Protein AF-A0A9X2JY19-F1 (afdb_monomer_lite)

pLDDT: mean 89.01, std 10.63, range [41.25, 98.06]

Foldseek 3Di:
DLVCLQLVLCVVDPPNLPSSLVSSVVVVVVVCVVPNDDQADEAEAEPLVVVQVVVCVVVVHHDDPVRSVSSVSSRVSSVVNCVVCVSHYDYHYCHPDPPVRSVVVVVVVVVVSVVPDDQDDDPPDDQQAARPVPRHRPPDDDD

Secondary structure (DSSP, 8-state):
-HHHHHHHHHHHSTT-HHHHHHHHHHHHHHHHTTSPPPS-E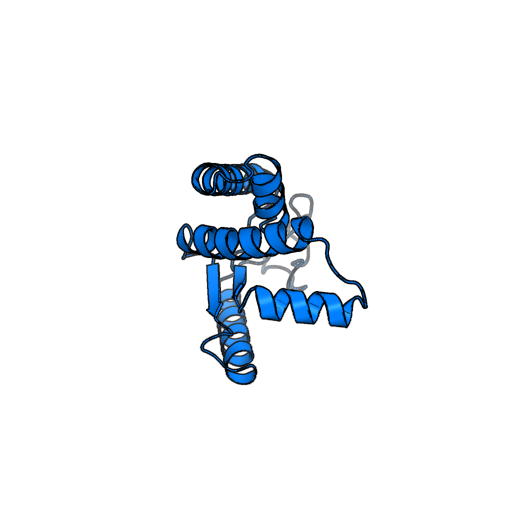EEEE--HHHHHHHHHHHHT-PPPHHHHHHHHHHHHHHHHHHHH-TTTEEEEETTTS-HHHHHHHHHHHHHHHHTTPPPP--TTS-TTPBPTTT-PBP-----

InterPro domains:
  IPR027417 P-loop containing nucleoside triphosphate hydrolase [G3DSA:3.40.50.300] (2-114)
  IPR027417 P-loop containing nucleoside triphosphate hydrolase [SSF52540] (4-99)

Radius of gyration: 18.73 Å; chains: 1; bounding box: 43×37×54 Å

Structure (mmCIF, N/CA/C/O backbone):
data_AF-A0A9X2JY19-F1
#
_entry.id   AF-A0A9X2JY19-F1
#
loop_
_atom_site.group_PDB
_atom_site.id
_atom_site.type_symbol
_atom_site.label_atom_id
_atom_site.label_alt_id
_atom_site.label_comp_id
_atom_site.label_asym_id
_atom_site.label_entity_id
_atom_site.label_seq_id
_atom_site.pdbx_PDB_ins_code
_atom_site.Cartn_x
_atom_site.Cartn_y
_atom_site.Cartn_z
_atom_site.occupancy
_atom_site.B_iso_or_equiv
_atom_site.auth_seq_id
_atom_site.auth_comp_id
_atom_site.auth_asym_id
_atom_site.auth_atom_id
_atom_site.pdbx_PDB_model_num
ATOM 1 N N . MET A 1 1 ? 9.743 2.151 0.040 1.00 86.38 1 MET A N 1
ATOM 2 C CA . MET A 1 1 ? 9.226 3.390 -0.577 1.00 86.38 1 MET A CA 1
ATOM 3 C C . MET A 1 1 ? 7.728 3.515 -0.377 1.00 86.38 1 MET A C 1
ATOM 5 O O . MET A 1 1 ? 7.333 4.517 0.194 1.00 86.38 1 MET A O 1
ATOM 9 N N . ASP A 1 2 ? 6.925 2.499 -0.724 1.00 91.81 2 ASP A N 1
ATOM 10 C CA . ASP A 1 2 ? 5.457 2.531 -0.557 1.00 91.81 2 ASP A CA 1
ATOM 11 C C . ASP A 1 2 ? 5.005 2.944 0.854 1.00 91.81 2 ASP A C 1
ATOM 13 O O . ASP A 1 2 ? 4.216 3.871 0.997 1.00 91.81 2 ASP A O 1
ATOM 17 N N . THR A 1 3 ? 5.573 2.340 1.906 1.00 92.75 3 THR A N 1
ATOM 18 C CA . THR A 1 3 ? 5.227 2.707 3.289 1.00 92.75 3 THR A CA 1
ATOM 19 C C . THR A 1 3 ? 5.552 4.146 3.639 1.00 92.75 3 THR A C 1
ATOM 21 O O . THR A 1 3 ? 4.737 4.833 4.244 1.00 92.75 3 THR A O 1
ATOM 24 N N . THR A 1 4 ? 6.725 4.625 3.230 1.00 93.50 4 THR A N 1
ATOM 25 C CA . THR A 1 4 ? 7.107 6.020 3.440 1.00 93.50 4 THR A CA 1
ATOM 26 C C . THR A 1 4 ? 6.153 6.952 2.703 1.00 93.50 4 THR A C 1
ATOM 28 O O . THR A 1 4 ? 5.674 7.898 3.309 1.00 93.50 4 THR A O 1
ATOM 31 N N . ALA A 1 5 ? 5.834 6.670 1.438 1.00 95.44 5 ALA A N 1
ATOM 32 C CA . ALA A 1 5 ? 4.930 7.497 0.648 1.00 95.44 5 ALA A CA 1
ATOM 33 C C . ALA A 1 5 ? 3.531 7.587 1.278 1.00 95.44 5 ALA A C 1
ATOM 35 O O . ALA A 1 5 ? 3.014 8.685 1.456 1.00 95.44 5 ALA A O 1
ATOM 36 N N . VAL A 1 6 ? 2.956 6.452 1.688 1.00 96.38 6 VAL A N 1
ATOM 37 C CA . VAL A 1 6 ? 1.630 6.392 2.325 1.00 96.38 6 VAL A CA 1
ATOM 38 C C . VAL A 1 6 ? 1.618 7.102 3.676 1.00 96.38 6 VAL A C 1
ATOM 40 O O . VAL A 1 6 ? 0.791 7.986 3.890 1.00 96.38 6 VAL A O 1
ATOM 43 N N . CYS A 1 7 ? 2.549 6.775 4.578 1.00 95.00 7 CYS A N 1
ATOM 44 C CA . CYS A 1 7 ? 2.596 7.402 5.899 1.00 95.00 7 CYS A CA 1
ATOM 45 C C . CYS A 1 7 ? 2.844 8.914 5.811 1.00 95.00 7 CYS A C 1
ATOM 47 O O . CYS A 1 7 ? 2.171 9.677 6.495 1.00 95.00 7 CYS A O 1
ATOM 49 N N . GLN A 1 8 ? 3.779 9.361 4.966 1.00 96.19 8 GLN A N 1
ATOM 50 C CA . GLN A 1 8 ? 4.063 10.791 4.809 1.00 96.19 8 GLN A CA 1
ATOM 51 C C . GLN A 1 8 ? 2.875 11.536 4.199 1.00 96.19 8 GLN A C 1
ATOM 53 O O . GLN A 1 8 ? 2.538 12.621 4.663 1.00 96.19 8 GLN A O 1
ATOM 58 N N . ALA A 1 9 ? 2.196 10.954 3.210 1.00 97.44 9 ALA A N 1
ATOM 59 C CA . ALA A 1 9 ? 1.035 11.594 2.611 1.00 97.44 9 ALA A CA 1
ATOM 60 C C . ALA A 1 9 ? -0.129 11.762 3.599 1.00 97.44 9 ALA A C 1
ATOM 62 O O . ALA A 1 9 ? -0.779 12.805 3.582 1.00 97.44 9 ALA A O 1
ATOM 63 N N . LEU A 1 10 ? -0.357 10.789 4.488 1.00 96.62 10 LEU A N 1
ATOM 64 C CA . LEU A 1 10 ? -1.365 10.902 5.551 1.00 96.62 10 LEU A CA 1
ATOM 65 C C . LEU A 1 10 ? -1.004 11.964 6.588 1.00 96.62 10 LEU A C 1
ATOM 67 O O . LEU A 1 10 ? -1.868 12.726 7.006 1.00 96.62 10 LEU A O 1
ATOM 71 N N . LEU A 1 11 ? 0.273 12.056 6.967 1.00 94.62 11 LEU A N 1
ATOM 72 C CA . LEU A 1 11 ? 0.736 13.095 7.889 1.00 94.62 11 LEU A CA 1
ATOM 73 C C . LEU A 1 11 ? 0.595 14.506 7.296 1.00 94.62 11 LEU A C 1
ATOM 75 O O . LEU A 1 11 ? 0.312 15.450 8.027 1.00 94.62 11 LEU A O 1
ATOM 79 N N . LEU A 1 12 ? 0.793 14.657 5.982 1.00 96.19 12 LEU A N 1
ATOM 80 C CA . LEU A 1 12 ? 0.681 15.942 5.283 1.00 96.19 12 LEU A CA 1
ATOM 81 C C . LEU A 1 12 ? -0.766 16.329 4.946 1.00 96.19 12 LEU A C 1
ATOM 83 O O . LEU A 1 12 ? -1.080 17.516 4.867 1.00 96.19 12 LEU A O 1
ATOM 87 N N . HIS A 1 13 ? -1.638 15.344 4.734 1.00 94.75 13 HIS A N 1
ATOM 88 C CA . HIS A 1 13 ? -3.033 15.539 4.339 1.00 94.75 13 HIS A CA 1
ATOM 89 C C . HIS A 1 13 ? -3.985 14.754 5.250 1.00 94.75 13 HIS A C 1
ATOM 91 O O . HIS A 1 13 ? -4.691 13.857 4.769 1.00 94.75 13 HIS A O 1
ATOM 97 N N . PRO A 1 14 ? -4.029 15.084 6.557 1.00 89.44 14 PRO A N 1
ATOM 98 C CA . PRO A 1 14 ? -4.986 14.467 7.461 1.00 89.44 14 PRO A CA 1
ATOM 99 C C . PRO A 1 14 ? -6.408 14.744 6.965 1.00 89.44 14 PRO A C 1
ATOM 101 O O . PRO A 1 14 ? -6.697 15.810 6.411 1.00 89.44 14 PRO A O 1
ATOM 104 N N . ASP A 1 15 ? -7.286 13.753 7.109 1.00 87.50 15 ASP A N 1
ATOM 105 C CA . ASP A 1 15 ? -8.714 13.843 6.781 1.00 87.50 15 ASP A CA 1
ATOM 106 C C . ASP A 1 15 ? -9.033 14.219 5.309 1.00 87.50 15 ASP A C 1
ATOM 108 O O . ASP A 1 15 ? -10.185 14.479 4.958 1.00 87.50 15 ASP A O 1
ATOM 112 N N . THR A 1 16 ? -8.041 14.209 4.405 1.00 93.44 16 THR A N 1
ATOM 113 C CA . THR A 1 16 ? -8.207 14.512 2.970 1.00 93.44 16 THR A CA 1
ATOM 114 C C . THR A 1 16 ? -7.687 13.367 2.091 1.00 93.44 16 THR A C 1
ATOM 116 O O . THR A 1 16 ? -6.642 13.481 1.442 1.00 93.44 16 THR A O 1
ATOM 119 N N . PRO A 1 17 ? -8.438 12.248 1.988 1.00 90.31 17 PRO A N 1
ATOM 120 C CA . PRO A 1 17 ? -7.952 11.031 1.337 1.00 90.31 17 PRO A CA 1
ATOM 121 C C . PRO A 1 17 ? -7.579 11.222 -0.139 1.00 90.31 17 PRO A C 1
ATOM 123 O O . PRO A 1 17 ? -6.695 10.533 -0.648 1.00 90.31 17 PRO A O 1
ATOM 126 N N . GLY A 1 18 ? -8.262 12.117 -0.861 1.00 93.25 18 GLY A N 1
ATOM 127 C CA . GLY A 1 18 ? -7.937 12.452 -2.252 1.00 93.25 18 GLY A CA 1
ATOM 128 C C . GLY A 1 18 ? -6.524 13.018 -2.383 1.00 93.25 18 GLY A C 1
ATOM 129 O O . GLY A 1 18 ? -5.696 12.441 -3.082 1.00 93.25 18 GLY A O 1
ATOM 130 N N . SER A 1 19 ? -6.236 14.082 -1.633 1.00 96.50 19 SER A N 1
ATOM 131 C CA . SER A 1 19 ? -4.920 14.725 -1.594 1.00 96.50 19 SER A CA 1
ATOM 132 C C . SER A 1 19 ? -3.832 13.779 -1.091 1.00 96.50 19 SER A C 1
ATOM 134 O O . SER A 1 19 ? -2.746 13.748 -1.657 1.00 96.50 19 SER A O 1
ATOM 136 N N . ALA A 1 20 ? -4.129 12.947 -0.087 1.00 97.31 20 ALA A N 1
ATOM 137 C CA . ALA A 1 20 ? -3.184 11.945 0.400 1.00 97.31 20 ALA A CA 1
ATOM 138 C C . ALA A 1 20 ? -2.799 10.921 -0.689 1.00 97.31 20 ALA A C 1
ATOM 140 O O . ALA A 1 20 ? -1.636 10.543 -0.799 1.00 97.31 20 ALA A O 1
ATOM 141 N N . LEU A 1 21 ? -3.740 10.494 -1.540 1.00 97.62 21 LEU A N 1
ATOM 142 C CA . LEU A 1 21 ? -3.427 9.588 -2.652 1.00 97.62 21 LEU A CA 1
ATOM 143 C C . LEU A 1 21 ? -2.532 10.252 -3.698 1.00 97.62 21 LEU A C 1
ATOM 145 O O . LEU A 1 21 ? -1.531 9.660 -4.099 1.00 97.62 21 LEU A O 1
ATOM 149 N N . GLU A 1 22 ? -2.856 11.477 -4.106 1.00 97.81 22 GLU A N 1
ATOM 150 C CA . GLU A 1 22 ? -2.046 12.202 -5.089 1.00 97.81 22 GLU A CA 1
ATOM 151 C C . GLU A 1 22 ? -0.638 12.490 -4.557 1.00 97.81 22 GLU A C 1
ATOM 153 O O . GLU A 1 22 ? 0.345 12.267 -5.262 1.00 97.81 22 GLU A O 1
ATOM 158 N N . THR A 1 23 ? -0.514 12.876 -3.286 1.00 98.06 23 THR A N 1
ATOM 159 C CA . THR A 1 23 ? 0.789 13.085 -2.645 1.00 98.06 23 THR A CA 1
ATOM 160 C C . THR A 1 23 ? 1.579 11.783 -2.525 1.00 98.06 23 THR A C 1
ATOM 162 O O . THR A 1 23 ? 2.773 11.775 -2.817 1.00 98.06 23 THR A O 1
ATOM 165 N N . ALA A 1 24 ? 0.949 10.657 -2.168 1.00 97.50 24 ALA A N 1
ATOM 166 C CA . ALA A 1 24 ? 1.635 9.364 -2.127 1.00 97.50 24 ALA A CA 1
ATOM 167 C C . ALA A 1 24 ? 2.176 8.959 -3.510 1.00 97.50 24 ALA A C 1
ATOM 169 O O . ALA A 1 24 ? 3.312 8.494 -3.615 1.00 97.50 24 ALA A O 1
ATOM 170 N N . ARG A 1 25 ? 1.397 9.183 -4.576 1.00 97.00 25 ARG A N 1
ATOM 171 C CA . ARG A 1 25 ? 1.827 8.941 -5.963 1.00 97.00 25 ARG A CA 1
ATOM 172 C C . ARG A 1 25 ? 2.992 9.848 -6.351 1.00 97.00 25 ARG A C 1
ATOM 174 O O . ARG A 1 25 ? 4.020 9.346 -6.789 1.00 97.00 25 ARG A O 1
ATOM 181 N N . ALA A 1 26 ? 2.889 11.148 -6.078 1.00 96.69 26 ALA A N 1
ATOM 182 C CA . ALA A 1 26 ? 3.959 12.105 -6.354 1.00 96.69 26 ALA A CA 1
ATOM 183 C C . ALA A 1 26 ? 5.267 11.754 -5.620 1.00 96.69 26 ALA A C 1
ATOM 185 O O . ALA A 1 26 ? 6.352 11.866 -6.190 1.00 96.69 26 ALA A O 1
ATOM 186 N N . LEU A 1 27 ? 5.179 11.282 -4.371 1.00 96.06 27 LEU A N 1
ATOM 187 C CA . LEU A 1 27 ? 6.340 10.823 -3.603 1.00 96.06 27 LEU A CA 1
ATOM 188 C C . LEU A 1 27 ? 6.984 9.571 -4.213 1.00 96.06 27 LEU A C 1
ATOM 190 O O . LEU A 1 27 ? 8.212 9.462 -4.210 1.00 96.06 27 LEU A O 1
ATOM 194 N N . LEU A 1 28 ? 6.188 8.630 -4.727 1.00 95.19 28 LEU A N 1
ATOM 195 C CA . LEU A 1 28 ? 6.704 7.442 -5.411 1.00 95.19 28 LEU A CA 1
ATOM 196 C C . LEU A 1 28 ? 7.342 7.783 -6.758 1.00 95.19 28 LEU A C 1
ATOM 198 O O . LEU A 1 28 ? 8.438 7.296 -7.036 1.00 95.19 28 LEU A O 1
ATOM 202 N N . ASP A 1 29 ? 6.710 8.650 -7.543 1.00 94.31 29 ASP A N 1
ATOM 203 C CA . ASP A 1 29 ? 7.243 9.114 -8.824 1.00 94.31 29 ASP A CA 1
ATOM 204 C C . ASP A 1 29 ? 8.578 9.836 -8.616 1.00 94.31 29 ASP A C 1
ATOM 206 O O . ASP A 1 29 ? 9.574 9.508 -9.262 1.00 94.31 29 ASP A O 1
ATOM 210 N N . PHE A 1 30 ? 8.645 10.739 -7.634 1.00 94.12 30 PHE A N 1
ATOM 211 C CA . PHE A 1 30 ? 9.888 11.405 -7.249 1.00 94.12 30 PHE A CA 1
ATOM 212 C C . PHE A 1 30 ? 10.967 10.405 -6.808 1.00 94.12 30 PHE A C 1
ATOM 214 O O . PHE A 1 30 ? 12.108 10.472 -7.263 1.00 94.12 30 PHE A O 1
ATOM 221 N N . ALA A 1 31 ? 10.613 9.446 -5.949 1.00 90.31 31 ALA A N 1
ATOM 222 C CA . ALA A 1 31 ? 11.533 8.417 -5.479 1.00 90.31 31 ALA A CA 1
ATOM 223 C C . ALA A 1 31 ? 12.090 7.541 -6.608 1.00 90.31 31 ALA A C 1
ATOM 225 O O . ALA A 1 31 ? 13.256 7.138 -6.548 1.00 90.31 31 ALA A O 1
ATOM 226 N N . SER A 1 32 ? 11.274 7.264 -7.629 1.00 89.56 32 SER A N 1
ATOM 227 C CA . SER A 1 32 ? 11.647 6.401 -8.751 1.00 89.56 32 SER A CA 1
ATOM 228 C C . SER A 1 32 ? 12.851 6.926 -9.542 1.00 89.56 32 SER A C 1
ATOM 230 O O . SER A 1 32 ? 13.630 6.136 -10.074 1.00 89.56 32 SER A O 1
ATOM 232 N N . ALA A 1 33 ? 13.063 8.248 -9.539 1.00 88.94 33 ALA A N 1
ATOM 233 C CA . ALA A 1 33 ? 14.199 8.893 -10.193 1.00 88.94 33 ALA A CA 1
ATOM 234 C C . ALA A 1 33 ? 15.550 8.564 -9.532 1.00 88.94 33 ALA A C 1
ATOM 236 O O . ALA A 1 33 ? 16.591 8.639 -10.182 1.00 88.94 33 ALA A O 1
ATOM 237 N N . TYR A 1 34 ? 15.545 8.198 -8.248 1.00 85.12 34 TYR A N 1
ATOM 238 C CA . TYR A 1 34 ? 16.756 7.892 -7.478 1.00 85.12 34 TYR A CA 1
ATOM 239 C C . TYR A 1 34 ? 16.949 6.394 -7.254 1.00 85.12 34 TYR A C 1
ATOM 241 O O . TYR A 1 34 ? 18.071 5.937 -7.038 1.00 85.12 34 TYR A O 1
ATOM 249 N N . ARG A 1 35 ? 15.860 5.620 -7.279 1.00 83.12 35 ARG A N 1
ATOM 250 C CA . ARG A 1 35 ? 15.890 4.167 -7.134 1.00 83.12 35 ARG A CA 1
ATOM 251 C C . ARG A 1 35 ? 14.702 3.550 -7.868 1.00 83.12 35 ARG A C 1
ATOM 253 O O . ARG A 1 35 ? 13.579 3.972 -7.600 1.00 83.12 35 ARG A O 1
ATOM 260 N N . PRO A 1 36 ? 14.908 2.498 -8.681 1.00 83.56 36 PRO A N 1
ATOM 261 C CA . PRO A 1 36 ? 13.806 1.772 -9.296 1.00 83.56 36 PRO A CA 1
ATOM 262 C C . PRO A 1 36 ? 12.757 1.341 -8.265 1.00 83.56 36 PRO A C 1
ATOM 264 O O . PRO A 1 36 ? 13.087 0.899 -7.153 1.00 83.56 36 PRO A O 1
ATOM 267 N N . LEU A 1 37 ? 11.485 1.479 -8.640 1.00 87.62 37 LEU A N 1
ATOM 268 C CA . LEU A 1 37 ? 10.387 0.900 -7.875 1.00 87.62 37 LEU A CA 1
ATOM 269 C C . LEU A 1 37 ? 10.467 -0.635 -7.938 1.00 87.62 37 LEU A C 1
ATOM 271 O O . LEU A 1 37 ? 11.088 -1.177 -8.850 1.00 87.62 37 LEU A O 1
ATOM 275 N N . PRO A 1 38 ? 9.870 -1.355 -6.972 1.00 88.25 38 PRO A N 1
ATOM 276 C CA . PRO A 1 38 ? 9.791 -2.809 -7.051 1.00 88.25 38 PRO A CA 1
ATOM 277 C C . PRO A 1 38 ? 9.058 -3.255 -8.321 1.00 88.25 38 PRO A C 1
ATOM 279 O O . PRO A 1 38 ? 8.007 -2.701 -8.633 1.00 88.25 38 PRO A O 1
ATOM 282 N N . ASP A 1 39 ? 9.547 -4.298 -8.992 1.00 87.62 39 ASP A N 1
ATOM 283 C CA . ASP A 1 39 ? 8.862 -4.892 -10.154 1.00 87.62 39 ASP A CA 1
ATOM 284 C C . ASP A 1 39 ? 7.533 -5.564 -9.769 1.00 87.62 39 ASP A C 1
ATOM 286 O O . ASP A 1 39 ? 6.620 -5.711 -10.578 1.00 87.62 39 ASP A O 1
ATOM 290 N N . LEU A 1 40 ? 7.431 -5.981 -8.505 1.00 92.44 40 LEU A N 1
ATOM 291 C CA . LEU A 1 40 ? 6.238 -6.543 -7.892 1.00 92.44 40 LEU A CA 1
ATOM 292 C C . LEU A 1 40 ? 6.142 -6.045 -6.448 1.00 92.44 40 LEU A C 1
ATOM 294 O O . LEU A 1 40 ? 7.030 -6.309 -5.635 1.00 92.44 40 LEU A O 1
ATOM 298 N N . THR A 1 41 ? 5.024 -5.408 -6.110 1.00 95.06 41 THR A N 1
ATOM 299 C CA . THR A 1 41 ? 4.626 -5.162 -4.722 1.00 95.06 41 THR A CA 1
ATOM 300 C C . THR A 1 41 ? 3.435 -6.054 -4.385 1.00 95.06 41 THR A C 1
ATOM 302 O O . THR A 1 41 ? 2.373 -5.965 -4.998 1.00 95.06 41 THR A O 1
ATOM 305 N N . ILE A 1 42 ? 3.588 -6.915 -3.382 1.00 96.50 42 ILE A N 1
ATOM 306 C CA . ILE A 1 42 ? 2.476 -7.704 -2.847 1.00 96.50 42 ILE A CA 1
ATOM 307 C C . ILE A 1 42 ? 1.899 -6.952 -1.652 1.00 96.50 42 ILE A C 1
ATOM 309 O O . ILE A 1 42 ? 2.571 -6.799 -0.632 1.00 96.50 42 ILE A O 1
ATOM 313 N N . LEU A 1 43 ? 0.658 -6.491 -1.779 1.00 96.44 43 LEU A N 1
ATOM 314 C CA . LEU A 1 43 ? -0.084 -5.860 -0.696 1.00 96.44 43 LEU A CA 1
ATOM 315 C C . LEU A 1 43 ? -0.954 -6.914 -0.009 1.00 96.44 43 LEU A C 1
ATOM 317 O O . LEU A 1 43 ? -1.823 -7.508 -0.640 1.00 96.44 43 LEU A O 1
ATOM 321 N N . ILE A 1 44 ? -0.731 -7.135 1.283 1.00 94.75 44 ILE A N 1
ATOM 322 C CA . ILE A 1 44 ? -1.582 -8.003 2.100 1.00 94.75 44 ILE A CA 1
ATOM 323 C C . ILE A 1 44 ? -2.556 -7.104 2.853 1.00 94.75 44 ILE A C 1
ATOM 325 O O . ILE A 1 44 ? -2.136 -6.318 3.702 1.00 94.75 44 ILE A O 1
ATOM 329 N N . THR A 1 45 ? -3.840 -7.215 2.529 1.00 93.62 45 THR A N 1
ATOM 330 C CA . THR A 1 45 ? -4.921 -6.493 3.203 1.00 93.62 45 THR A CA 1
ATOM 331 C C . THR A 1 45 ? -5.633 -7.426 4.169 1.00 93.62 45 THR A C 1
ATOM 333 O O . THR A 1 45 ? -5.645 -8.646 3.995 1.00 93.62 45 THR A O 1
ATOM 336 N N . ASP A 1 46 ? -6.197 -6.852 5.220 1.00 91.44 46 ASP A N 1
ATOM 337 C CA . ASP A 1 46 ? -6.922 -7.565 6.266 1.00 91.44 46 ASP A CA 1
ATOM 338 C C . ASP A 1 46 ? -7.934 -6.600 6.899 1.00 91.44 46 ASP A C 1
ATOM 340 O O . ASP A 1 46 ? -7.981 -5.419 6.545 1.00 91.44 46 ASP A O 1
ATOM 344 N N . ASP A 1 47 ? -8.726 -7.077 7.852 1.00 90.50 47 ASP A N 1
ATOM 345 C CA . ASP A 1 47 ? -9.506 -6.195 8.712 1.00 90.50 47 ASP A CA 1
ATOM 346 C C . ASP A 1 47 ? -8.576 -5.314 9.570 1.00 90.50 47 ASP A C 1
ATOM 348 O O . ASP A 1 47 ? -7.699 -5.811 10.290 1.00 90.50 47 ASP A O 1
ATOM 352 N N . ALA A 1 48 ? -8.752 -3.991 9.483 1.00 91.00 48 ALA A N 1
ATOM 353 C CA . ALA A 1 48 ? -7.876 -3.027 10.146 1.00 91.00 48 ALA A CA 1
ATOM 354 C C . ALA A 1 48 ? -7.945 -3.153 11.675 1.00 91.00 48 ALA A C 1
ATOM 356 O O . ALA A 1 48 ? -6.907 -3.122 12.341 1.00 91.00 48 ALA A O 1
ATOM 357 N N . HIS A 1 49 ? -9.134 -3.385 12.238 1.00 92.12 49 HIS A N 1
ATOM 358 C CA . HIS A 1 49 ? -9.300 -3.547 13.682 1.00 92.12 49 HIS A CA 1
ATOM 359 C C . HIS A 1 49 ? -8.631 -4.832 14.187 1.00 92.12 49 HIS A C 1
ATOM 361 O O . HIS A 1 49 ? -7.918 -4.808 15.193 1.00 92.12 49 HIS A O 1
ATOM 367 N N . ALA A 1 50 ? -8.771 -5.945 13.466 1.00 92.31 50 ALA A N 1
ATOM 368 C CA . ALA A 1 50 ? -8.080 -7.193 13.774 1.00 92.31 50 ALA A CA 1
ATOM 369 C C . ALA A 1 50 ? -6.553 -7.054 13.635 1.00 92.31 50 ALA A C 1
ATOM 371 O O . ALA A 1 50 ? -5.792 -7.605 14.437 1.00 92.31 50 ALA A O 1
ATOM 372 N N . ALA A 1 51 ? -6.068 -6.306 12.640 1.00 91.69 51 ALA A N 1
ATOM 373 C CA . ALA A 1 51 ? -4.646 -6.005 12.478 1.00 91.69 51 ALA A CA 1
ATOM 374 C C . ALA A 1 51 ? -4.094 -5.132 13.620 1.00 91.69 51 ALA A C 1
ATOM 376 O O . ALA A 1 51 ? -3.007 -5.413 14.138 1.00 91.69 51 ALA A O 1
ATOM 377 N N . ILE A 1 52 ? -4.851 -4.128 14.066 1.00 94.44 52 ILE A N 1
ATOM 378 C CA . ILE A 1 52 ? -4.525 -3.303 15.237 1.00 94.44 52 ILE A CA 1
ATOM 379 C C . ILE A 1 52 ? -4.481 -4.162 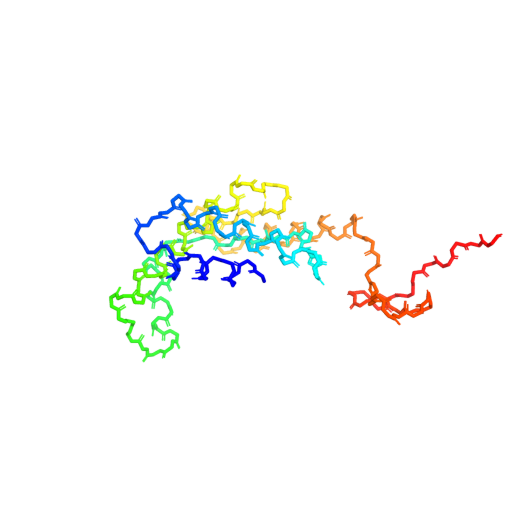16.502 1.00 94.44 52 ILE A C 1
ATOM 381 O O . ILE A 1 52 ? -3.489 -4.119 17.228 1.00 94.44 52 ILE A O 1
ATOM 385 N N . ALA A 1 53 ? -5.487 -5.009 16.740 1.00 94.44 53 ALA A N 1
ATOM 386 C CA . ALA A 1 53 ? -5.519 -5.898 17.900 1.00 94.44 53 ALA A CA 1
ATOM 387 C C . ALA A 1 53 ? -4.295 -6.829 17.944 1.00 94.44 53 ALA A C 1
ATOM 389 O O . ALA A 1 53 ? -3.631 -6.933 18.977 1.00 94.44 53 ALA A O 1
ATOM 390 N N . ARG A 1 54 ? -3.931 -7.437 16.805 1.00 92.56 54 ARG A N 1
ATOM 391 C CA . ARG A 1 54 ? -2.709 -8.253 16.686 1.00 92.56 54 ARG A CA 1
ATOM 392 C C . ARG A 1 54 ? -1.440 -7.449 16.955 1.00 92.56 54 ARG A C 1
ATOM 394 O O . ARG A 1 54 ? -0.532 -7.960 17.604 1.00 92.56 54 ARG A O 1
ATOM 401 N N . THR A 1 55 ? -1.377 -6.206 16.483 1.00 93.12 55 THR A N 1
ATOM 402 C CA . THR A 1 55 ? -0.237 -5.305 16.715 1.00 93.12 55 THR A CA 1
ATOM 403 C C . THR A 1 55 ? -0.091 -4.991 18.201 1.00 93.12 55 THR A C 1
ATOM 405 O O . THR A 1 55 ? 0.985 -5.170 18.762 1.00 93.12 55 THR A O 1
ATOM 408 N N . GLN A 1 56 ? -1.188 -4.624 18.867 1.00 96.19 56 GLN A N 1
ATOM 409 C CA . GLN A 1 56 ? -1.201 -4.344 20.302 1.00 96.19 56 GLN A CA 1
ATOM 410 C C . GLN A 1 56 ? -0.819 -5.563 21.143 1.00 96.19 56 GLN A C 1
ATOM 412 O O . GLN A 1 56 ? -0.084 -5.436 22.122 1.00 96.19 56 GLN A O 1
ATOM 417 N N . GLN A 1 57 ? -1.299 -6.749 20.757 1.00 96.75 57 GLN A N 1
ATOM 418 C CA . GLN A 1 57 ? -0.950 -8.002 21.420 1.00 96.75 57 GLN A CA 1
ATOM 419 C C . GLN A 1 57 ? 0.534 -8.341 21.240 1.00 96.75 57 GLN A C 1
ATOM 421 O O . GLN A 1 57 ? 1.199 -8.689 22.215 1.00 96.75 57 GLN A O 1
ATOM 426 N N . ARG A 1 58 ? 1.056 -8.231 20.010 1.00 96.00 58 ARG A N 1
ATOM 427 C CA . ARG A 1 58 ? 2.467 -8.489 19.687 1.00 96.00 58 ARG A CA 1
ATOM 428 C C . ARG A 1 58 ? 3.395 -7.554 20.459 1.00 96.00 58 ARG A C 1
ATOM 430 O O . ARG A 1 58 ? 4.385 -8.013 21.017 1.00 96.00 58 ARG A O 1
ATOM 437 N N . ASP A 1 59 ? 3.053 -6.270 20.501 1.00 96.19 59 ASP A N 1
ATOM 438 C CA . ASP A 1 59 ? 3.910 -5.222 21.061 1.00 96.19 59 ASP A CA 1
ATOM 439 C C . ASP A 1 59 ? 3.635 -4.975 22.557 1.00 96.19 59 ASP A C 1
ATOM 441 O O . ASP A 1 59 ? 4.268 -4.114 23.166 1.00 96.19 59 ASP A O 1
ATOM 445 N N . GLN A 1 60 ? 2.688 -5.718 23.150 1.00 96.31 60 GLN A N 1
ATOM 446 C CA . GLN A 1 60 ? 2.221 -5.578 24.537 1.00 96.31 60 GLN A CA 1
ATOM 447 C C . GLN A 1 60 ? 1.891 -4.126 24.918 1.00 96.31 60 GLN A C 1
ATOM 449 O O . GLN A 1 60 ? 2.141 -3.670 26.036 1.00 96.31 60 GLN A O 1
ATOM 454 N N . ARG A 1 61 ? 1.319 -3.381 23.969 1.00 96.31 61 ARG A N 1
ATOM 455 C CA . ARG A 1 61 ? 1.058 -1.947 24.091 1.00 96.31 61 ARG A CA 1
ATOM 456 C C . ARG A 1 61 ? -0.279 -1.598 23.467 1.00 96.31 61 ARG A C 1
ATOM 458 O O . ARG A 1 61 ? -0.555 -1.975 22.337 1.00 96.31 61 ARG A O 1
ATOM 465 N N . VAL A 1 62 ? -1.077 -0.809 24.180 1.00 96.00 62 VAL A N 1
ATOM 466 C CA . VAL A 1 62 ? -2.305 -0.220 23.635 1.00 96.00 62 VAL A CA 1
ATOM 467 C C . VAL A 1 62 ? -1.939 1.008 22.802 1.00 96.00 62 VAL A C 1
ATOM 469 O O . VAL A 1 62 ? -1.196 1.877 23.268 1.00 96.00 62 VAL A O 1
ATOM 472 N N . LEU A 1 63 ? -2.426 1.059 21.562 1.00 94.50 63 LEU A N 1
ATOM 473 C CA . LEU A 1 63 ? -2.257 2.223 20.699 1.00 94.50 63 LEU A CA 1
ATOM 474 C C . LEU A 1 63 ? -3.193 3.343 21.151 1.00 94.50 63 LEU A C 1
ATOM 476 O O . LEU A 1 63 ? -4.289 3.092 21.652 1.00 94.50 63 LEU A O 1
ATOM 480 N N . THR A 1 64 ? -2.769 4.592 20.976 1.00 96.25 64 THR A N 1
ATOM 481 C CA . THR A 1 64 ? -3.681 5.727 21.164 1.00 96.25 64 THR A CA 1
ATOM 482 C C . THR A 1 64 ? -4.733 5.740 20.054 1.00 96.25 64 THR A C 1
ATOM 484 O O . THR A 1 64 ? -4.508 5.198 18.970 1.00 96.25 64 THR A O 1
ATOM 487 N N . SER A 1 65 ? -5.869 6.405 20.281 1.00 94.19 65 SER A N 1
ATOM 488 C CA . SER A 1 65 ? -6.918 6.529 19.259 1.00 94.19 65 SER A CA 1
ATOM 489 C C . SER A 1 65 ? -6.406 7.172 17.967 1.00 94.19 65 SER A C 1
ATOM 491 O O . SER A 1 65 ? -6.810 6.780 16.881 1.00 94.19 65 SER A O 1
ATOM 493 N N . GLU A 1 66 ? -5.474 8.122 18.071 1.00 92.94 66 GLU A N 1
ATOM 494 C CA . GLU A 1 66 ? -4.827 8.747 16.914 1.00 92.94 66 GLU A CA 1
ATOM 495 C C . GLU A 1 66 ? -3.953 7.754 16.133 1.00 92.94 66 GLU A C 1
ATOM 497 O O . GLU A 1 66 ? -4.013 7.714 14.907 1.00 92.94 66 GLU A O 1
ATOM 502 N N . GLN A 1 67 ? -3.183 6.914 16.832 1.00 93.56 67 GLN A N 1
ATOM 503 C CA . GLN A 1 67 ? -2.359 5.875 16.206 1.00 93.56 67 GLN A CA 1
ATOM 504 C C . GLN A 1 67 ? -3.217 4.807 15.521 1.00 93.56 67 GLN A C 1
ATOM 506 O O . GLN A 1 67 ? -2.907 4.404 14.403 1.00 93.56 67 GLN A O 1
ATOM 511 N N . ALA A 1 68 ? -4.299 4.373 16.173 1.00 94.44 68 ALA A N 1
ATOM 512 C CA . ALA A 1 68 ? -5.258 3.438 15.595 1.00 94.44 68 ALA A CA 1
ATOM 513 C C . ALA A 1 68 ? -5.911 4.026 14.333 1.00 94.44 68 ALA A C 1
ATOM 515 O O . ALA A 1 68 ? -5.894 3.385 13.285 1.00 94.44 68 ALA A O 1
ATOM 516 N N . ARG A 1 69 ? -6.369 5.285 14.399 1.00 93.38 69 ARG A N 1
ATOM 517 C CA . ARG A 1 69 ? -6.936 5.998 13.247 1.00 93.38 69 ARG A CA 1
ATOM 518 C C . ARG A 1 69 ? -5.945 6.091 12.085 1.00 93.38 69 ARG A C 1
ATOM 520 O O . ARG A 1 69 ? -6.307 5.787 10.955 1.00 93.38 69 ARG A O 1
ATOM 527 N N . LEU A 1 70 ? -4.685 6.442 12.352 1.00 93.00 70 LEU A N 1
ATOM 528 C CA . LEU A 1 70 ? -3.652 6.496 11.312 1.00 93.00 70 LEU A CA 1
ATOM 529 C C . LEU A 1 70 ? -3.448 5.130 10.636 1.00 93.00 70 LEU A C 1
ATOM 531 O O . LEU A 1 70 ? -3.248 5.070 9.425 1.00 93.00 70 LEU A O 1
ATOM 535 N N . MET A 1 71 ? -3.493 4.032 11.397 1.00 93.31 71 MET A N 1
ATOM 536 C CA . MET A 1 71 ? -3.390 2.682 10.833 1.00 93.31 71 MET A CA 1
ATOM 537 C C . MET A 1 71 ? -4.595 2.332 9.952 1.00 93.31 71 MET A C 1
ATOM 539 O O . MET A 1 71 ? -4.404 1.776 8.871 1.00 93.31 71 MET A O 1
ATOM 543 N N . GLU A 1 72 ? -5.809 2.687 10.372 1.00 94.06 72 GLU A N 1
ATOM 544 C CA . GLU A 1 72 ? -7.036 2.496 9.586 1.00 94.06 72 GLU A CA 1
ATOM 545 C C . GLU A 1 72 ? -6.996 3.296 8.274 1.00 94.06 72 GLU A C 1
ATOM 547 O O . GLU A 1 72 ? -7.239 2.750 7.193 1.00 94.06 72 GLU A O 1
ATOM 552 N N . GLU A 1 73 ? -6.605 4.569 8.341 1.00 95.12 73 GLU A N 1
ATOM 553 C CA . GLU A 1 73 ? -6.441 5.428 7.166 1.00 95.12 73 GLU A CA 1
ATOM 554 C C . GLU A 1 73 ? -5.339 4.915 6.229 1.00 95.12 73 GLU A C 1
ATOM 556 O O . GLU A 1 73 ? -5.504 4.929 5.005 1.00 95.12 73 GLU A O 1
ATOM 561 N N . ALA A 1 74 ? -4.237 4.397 6.781 1.00 95.00 74 ALA A N 1
ATOM 562 C CA . ALA A 1 74 ? -3.173 3.771 6.004 1.00 95.00 74 ALA A CA 1
ATOM 563 C C . ALA A 1 74 ? -3.667 2.532 5.257 1.00 95.00 74 ALA A C 1
ATOM 565 O O . ALA A 1 74 ? -3.373 2.409 4.068 1.00 95.00 74 ALA A O 1
ATOM 566 N N . CYS A 1 75 ? -4.445 1.653 5.897 1.00 94.25 75 CYS A N 1
ATOM 567 C CA . CYS A 1 75 ? -5.059 0.502 5.230 1.00 94.25 75 CYS A CA 1
ATOM 568 C C . CYS A 1 75 ? -5.866 0.939 3.998 1.00 94.25 75 CYS A C 1
ATOM 570 O O . CYS A 1 75 ? -5.616 0.450 2.894 1.00 94.25 75 CYS A O 1
ATOM 572 N N . ALA A 1 76 ? -6.758 1.919 4.161 1.00 94.31 76 ALA A N 1
ATOM 573 C CA . ALA A 1 76 ? -7.567 2.436 3.059 1.00 94.31 76 ALA A CA 1
ATOM 574 C C . ALA A 1 76 ? -6.716 3.094 1.956 1.00 94.31 76 ALA A C 1
ATOM 576 O O . ALA A 1 76 ? -6.998 2.941 0.763 1.00 94.31 76 ALA A O 1
ATOM 577 N N . LEU A 1 77 ? -5.659 3.826 2.325 1.00 96.50 77 LEU A N 1
ATOM 578 C CA . LEU A 1 77 ? -4.794 4.491 1.354 1.00 96.50 77 LEU A CA 1
ATOM 579 C C . LEU A 1 77 ? -3.931 3.500 0.560 1.00 96.50 77 LEU A C 1
ATOM 581 O O . LEU A 1 77 ? -3.786 3.680 -0.649 1.00 96.50 77 LEU A O 1
ATOM 585 N N . TYR A 1 78 ? -3.414 2.438 1.186 1.00 96.50 78 TYR A N 1
ATOM 586 C CA . TYR A 1 78 ? -2.696 1.375 0.473 1.00 96.50 78 TYR A CA 1
ATOM 587 C C . TYR A 1 78 ? -3.582 0.676 -0.561 1.00 96.50 78 TYR A C 1
ATOM 589 O O . TYR A 1 78 ? -3.137 0.467 -1.688 1.00 96.50 78 TYR A O 1
ATOM 597 N N . GLU A 1 79 ? -4.827 0.340 -0.208 1.00 95.44 79 GLU A N 1
ATOM 598 C CA . GLU A 1 79 ? -5.777 -0.291 -1.136 1.00 95.44 79 GLU A CA 1
ATOM 599 C C . GLU A 1 79 ? -6.053 0.605 -2.355 1.00 95.44 79 GLU A C 1
ATOM 601 O O . GLU A 1 79 ? -6.011 0.159 -3.509 1.00 95.44 79 GLU A O 1
ATOM 606 N N . ARG A 1 80 ? -6.261 1.905 -2.115 1.00 96.31 80 ARG A N 1
ATOM 607 C CA . ARG A 1 80 ? -6.458 2.890 -3.186 1.00 96.31 80 ARG A CA 1
ATOM 608 C C . ARG A 1 80 ? -5.216 3.041 -4.055 1.00 96.31 80 ARG A C 1
ATOM 610 O O . ARG A 1 80 ? -5.337 3.037 -5.276 1.00 96.31 80 ARG A O 1
ATOM 617 N N . LEU A 1 81 ? -4.033 3.122 -3.450 1.00 96.19 81 LEU A N 1
ATOM 618 C CA . LEU A 1 81 ? -2.768 3.208 -4.174 1.00 96.19 81 LEU A CA 1
ATOM 619 C C . LEU A 1 81 ? -2.547 1.978 -5.062 1.00 96.19 81 LEU A C 1
ATOM 621 O O . LEU A 1 81 ? -2.228 2.129 -6.240 1.00 96.19 81 LEU A O 1
ATOM 625 N N . ALA A 1 82 ? -2.801 0.775 -4.544 1.00 96.25 82 ALA A N 1
ATOM 626 C CA . ALA A 1 82 ? -2.681 -0.463 -5.311 1.00 96.25 82 ALA A CA 1
ATOM 627 C C . ALA A 1 82 ? -3.618 -0.498 -6.528 1.00 96.25 82 ALA A C 1
ATOM 629 O O . ALA A 1 82 ? -3.242 -0.994 -7.587 1.00 96.25 82 ALA A O 1
ATOM 630 N N . THR A 1 83 ? -4.810 0.091 -6.405 1.00 96.00 83 THR A N 1
ATOM 631 C CA . THR A 1 83 ? -5.773 0.200 -7.511 1.00 96.00 83 THR A CA 1
ATOM 632 C C . THR A 1 83 ? -5.267 1.103 -8.644 1.00 96.00 83 THR A C 1
ATOM 634 O O . THR A 1 83 ? -5.622 0.887 -9.800 1.00 96.00 83 THR A O 1
ATOM 637 N N . THR A 1 84 ? -4.419 2.094 -8.347 1.00 95.00 84 THR A N 1
ATOM 638 C CA . THR A 1 84 ? -3.865 3.000 -9.373 1.00 95.00 84 THR A CA 1
ATOM 639 C C . THR A 1 84 ? -2.755 2.378 -10.222 1.00 95.00 84 THR A C 1
ATOM 641 O O . THR A 1 84 ? -2.487 2.872 -11.313 1.00 95.00 84 THR A O 1
ATOM 644 N N . ASP A 1 85 ? -2.132 1.292 -9.755 1.00 92.94 85 ASP A N 1
ATOM 645 C CA . ASP A 1 85 ? -1.023 0.620 -10.440 1.00 92.94 85 ASP A CA 1
ATOM 646 C C . ASP A 1 85 ? -1.179 -0.914 -10.361 1.00 92.94 85 ASP A C 1
ATOM 648 O O . ASP A 1 85 ? -0.413 -1.619 -9.695 1.00 92.94 85 ASP A O 1
ATOM 652 N N . PRO A 1 86 ? -2.189 -1.478 -11.048 1.00 92.00 86 PRO A N 1
ATOM 653 C CA . PRO A 1 86 ? -2.429 -2.917 -11.040 1.00 92.00 86 PRO A CA 1
ATOM 654 C C . PRO A 1 86 ? -1.351 -3.695 -11.803 1.00 92.00 86 PRO A C 1
ATOM 656 O O . PRO A 1 86 ? -1.372 -4.923 -11.792 1.00 92.00 86 PRO A O 1
ATOM 659 N N . ALA A 1 87 ? -0.424 -3.034 -12.501 1.00 89.75 87 ALA A N 1
ATOM 660 C CA . ALA A 1 87 ? 0.706 -3.711 -13.124 1.00 89.75 87 ALA A CA 1
ATOM 661 C C . ALA A 1 87 ? 1.727 -4.133 -12.060 1.00 89.75 87 ALA A C 1
ATOM 663 O O . ALA A 1 87 ? 2.154 -5.289 -12.056 1.00 89.75 87 ALA A O 1
ATOM 664 N N . ARG A 1 88 ? 2.047 -3.228 -11.126 1.00 91.50 88 ARG A N 1
ATOM 665 C CA . ARG A 1 88 ? 3.019 -3.455 -10.050 1.00 91.50 88 ARG A CA 1
ATOM 666 C C . ARG A 1 88 ? 2.423 -4.127 -8.819 1.00 91.50 88 ARG A C 1
ATOM 668 O O . ARG A 1 88 ? 3.102 -4.936 -8.185 1.00 91.50 88 ARG A O 1
ATOM 675 N N . TYR A 1 89 ? 1.180 -3.809 -8.452 1.00 95.88 89 TYR A N 1
ATOM 676 C CA . TYR A 1 89 ? 0.569 -4.362 -7.243 1.00 95.88 89 TYR A CA 1
ATOM 677 C C . TYR A 1 89 ? -0.167 -5.683 -7.485 1.00 95.88 89 TYR A C 1
ATOM 679 O O . TYR A 1 89 ? -0.911 -5.876 -8.453 1.00 95.88 89 TYR A O 1
ATOM 687 N N . ARG A 1 90 ? -0.013 -6.600 -6.530 1.00 96.50 90 ARG A N 1
ATOM 688 C CA . ARG A 1 90 ? -0.870 -7.777 -6.364 1.00 96.50 90 ARG A CA 1
ATOM 689 C C . ARG A 1 90 ? -1.435 -7.770 -4.952 1.00 96.50 90 ARG A C 1
ATOM 691 O O . ARG A 1 90 ? -0.675 -7.709 -3.990 1.00 96.50 90 ARG A O 1
ATOM 698 N N . VAL A 1 91 ? -2.758 -7.810 -4.836 1.00 96.50 91 VAL A N 1
ATOM 699 C CA . VAL A 1 91 ? -3.451 -7.700 -3.548 1.00 96.50 91 VAL A CA 1
ATOM 700 C C . VAL A 1 91 ? -3.877 -9.085 -3.071 1.00 96.50 91 VAL A C 1
ATOM 702 O O . VAL A 1 91 ? -4.552 -9.809 -3.798 1.00 96.50 91 VAL A O 1
ATOM 705 N N . VAL A 1 92 ? -3.484 -9.449 -1.851 1.00 96.56 92 VAL A N 1
ATOM 706 C CA . VAL A 1 92 ? -4.009 -10.608 -1.120 1.00 96.56 92 VAL A CA 1
ATOM 707 C C . VAL A 1 92 ? -4.960 -10.102 -0.050 1.00 96.56 92 VAL A C 1
ATOM 709 O O . VAL A 1 92 ? -4.511 -9.491 0.917 1.00 96.56 92 VAL A O 1
ATOM 712 N N . ASP A 1 93 ? -6.248 -10.405 -0.187 1.00 94.25 93 ASP A N 1
ATOM 713 C CA . ASP A 1 93 ? -7.245 -10.028 0.811 1.00 94.25 93 ASP A CA 1
ATOM 714 C C . ASP A 1 93 ? -7.508 -11.149 1.824 1.00 94.25 93 ASP A C 1
ATOM 716 O O . ASP A 1 93 ? -8.306 -12.061 1.580 1.00 94.25 93 ASP A O 1
ATOM 720 N N . ARG A 1 94 ? -6.869 -11.055 2.997 1.00 92.75 94 ARG A N 1
ATOM 721 C CA . ARG A 1 94 ? -6.973 -12.023 4.106 1.00 92.75 94 ARG A CA 1
ATOM 722 C C . ARG A 1 94 ? -8.385 -12.149 4.685 1.00 92.75 94 ARG A C 1
ATOM 724 O O . ARG A 1 94 ? -8.642 -13.121 5.388 1.00 92.75 94 ARG A O 1
ATOM 731 N N . ARG A 1 95 ? -9.304 -11.231 4.361 1.00 91.31 95 ARG A N 1
ATOM 732 C CA . ARG A 1 95 ? -10.728 -11.334 4.725 1.00 91.31 95 ARG A CA 1
ATOM 733 C C . ARG A 1 95 ? -11.445 -12.433 3.939 1.00 91.31 95 ARG A C 1
ATOM 735 O O . ARG A 1 95 ? -12.478 -12.928 4.376 1.00 91.31 95 ARG A O 1
ATOM 742 N N . THR A 1 96 ? -10.910 -12.798 2.772 1.00 92.62 96 THR A N 1
ATOM 743 C CA . THR A 1 96 ? -11.539 -13.739 1.828 1.00 92.62 96 THR A CA 1
ATOM 744 C C . THR A 1 96 ? -10.711 -14.992 1.571 1.00 92.62 96 THR A C 1
ATOM 746 O O . THR A 1 96 ? -11.270 -16.010 1.168 1.00 92.62 96 THR A O 1
ATOM 749 N N . VAL A 1 97 ? -9.399 -14.938 1.820 1.00 93.56 97 VAL A N 1
ATOM 750 C CA . VAL A 1 97 ? -8.499 -16.083 1.658 1.00 93.56 97 VAL A CA 1
ATOM 751 C C . VAL A 1 97 ? -7.941 -16.540 2.997 1.00 93.56 97 VAL A C 1
ATOM 753 O O . VAL A 1 97 ? -7.586 -15.722 3.847 1.00 93.56 97 VAL A O 1
ATOM 756 N N . ASP A 1 98 ? -7.796 -17.850 3.181 1.00 93.25 98 ASP A N 1
ATOM 757 C CA . ASP A 1 98 ? -7.103 -18.400 4.348 1.00 93.25 98 ASP A CA 1
ATOM 758 C C . ASP A 1 98 ? -5.571 -18.275 4.224 1.00 93.25 98 ASP A C 1
ATOM 760 O O . ASP A 1 98 ? -5.033 -17.834 3.205 1.00 93.25 98 ASP A O 1
ATOM 764 N N . GLU A 1 99 ? -4.852 -18.566 5.313 1.00 91.38 99 GLU A N 1
ATOM 765 C CA . GLU A 1 99 ? -3.397 -18.354 5.383 1.00 91.38 99 GLU A CA 1
ATOM 766 C C . GLU A 1 99 ? -2.630 -19.197 4.364 1.00 91.38 99 GLU A C 1
ATOM 768 O O . GLU A 1 99 ? -1.666 -18.726 3.755 1.00 91.38 99 GLU A O 1
ATOM 773 N N . ARG A 1 100 ? -3.079 -20.433 4.142 1.00 95.06 100 ARG A N 1
ATOM 774 C CA . ARG A 1 100 ? -2.429 -21.355 3.218 1.00 95.06 100 ARG A CA 1
ATOM 775 C C . ARG A 1 100 ? -2.620 -20.883 1.783 1.00 95.06 100 ARG A C 1
ATOM 777 O O . ARG A 1 100 ? -1.656 -20.843 1.022 1.00 95.06 100 ARG A O 1
ATOM 784 N N . GLN A 1 101 ? -3.839 -20.478 1.439 1.00 95.56 101 GLN A N 1
ATOM 785 C CA . GLN A 1 101 ? -4.174 -19.904 0.138 1.00 95.56 101 GLN A CA 1
ATOM 786 C C . GLN A 1 101 ? -3.392 -18.613 -0.120 1.00 95.56 101 GLN A C 1
ATOM 788 O O . GLN A 1 101 ? -2.800 -18.452 -1.186 1.00 95.56 101 GLN A O 1
ATOM 793 N N . ALA A 1 102 ? -3.319 -17.720 0.872 1.00 95.44 102 ALA A N 1
ATOM 794 C CA . ALA A 1 102 ? -2.512 -16.508 0.794 1.00 95.44 102 ALA A CA 1
ATOM 795 C C . ALA A 1 102 ? -1.038 -16.834 0.504 1.00 95.44 102 ALA A C 1
ATOM 797 O O . ALA A 1 102 ? -0.455 -16.284 -0.429 1.00 95.44 102 ALA A O 1
ATOM 798 N N . ALA A 1 103 ? -0.442 -17.770 1.248 1.00 95.94 103 ALA A N 1
ATOM 799 C CA . ALA A 1 103 ? 0.944 -18.182 1.042 1.00 95.94 103 ALA A CA 1
ATOM 800 C C . ALA A 1 103 ? 1.176 -18.805 -0.348 1.00 95.94 103 ALA A C 1
ATOM 802 O O . ALA A 1 103 ? 2.200 -18.542 -0.984 1.00 95.94 103 ALA A O 1
ATOM 803 N N . GLU A 1 104 ? 0.232 -19.608 -0.846 1.00 96.62 104 GLU A N 1
ATOM 804 C CA . GLU A 1 104 ? 0.284 -20.185 -2.192 1.00 96.62 104 GLU A CA 1
ATOM 805 C C . GLU A 1 104 ? 0.233 -19.105 -3.287 1.00 96.62 104 GLU A C 1
ATOM 807 O O . GLU A 1 104 ? 1.057 -19.150 -4.206 1.00 96.62 104 GLU A O 1
ATOM 812 N N . LEU A 1 105 ? -0.652 -18.107 -3.163 1.00 96.56 105 LEU A N 1
ATOM 813 C CA . LEU A 1 105 ? -0.735 -16.965 -4.086 1.00 96.56 105 LEU A CA 1
ATOM 814 C C . LEU A 1 105 ? 0.567 -16.161 -4.104 1.00 96.56 105 LEU A C 1
ATOM 816 O O . LEU A 1 105 ? 1.136 -15.923 -5.170 1.00 96.56 105 LEU A O 1
ATOM 820 N N . VAL A 1 106 ? 1.080 -15.804 -2.922 1.00 96.00 106 VAL A N 1
ATOM 821 C CA . VAL A 1 106 ? 2.347 -15.074 -2.776 1.00 96.00 106 VAL A CA 1
ATOM 822 C C . VAL A 1 106 ? 3.489 -15.842 -3.437 1.00 96.00 106 VAL A C 1
ATOM 824 O O . VAL A 1 106 ? 4.243 -15.273 -4.229 1.00 96.00 106 VAL A O 1
ATOM 827 N N . ARG A 1 107 ? 3.596 -17.151 -3.174 1.00 94.88 107 ARG A N 1
ATOM 828 C CA . ARG A 1 107 ? 4.622 -18.008 -3.782 1.00 94.88 107 ARG A CA 1
ATOM 829 C C . ARG A 1 107 ? 4.516 -18.015 -5.305 1.00 94.88 107 ARG A C 1
ATOM 831 O O . ARG A 1 107 ? 5.535 -17.877 -5.981 1.00 94.88 107 ARG A O 1
ATOM 838 N N . ALA A 1 108 ? 3.307 -18.182 -5.838 1.00 94.69 108 ALA A N 1
ATOM 839 C CA . ALA A 1 108 ? 3.069 -18.227 -7.275 1.00 94.69 108 ALA A CA 1
ATOM 840 C C . ALA A 1 108 ? 3.453 -16.904 -7.955 1.00 94.69 108 ALA A C 1
ATOM 842 O O . ALA A 1 108 ? 4.171 -16.91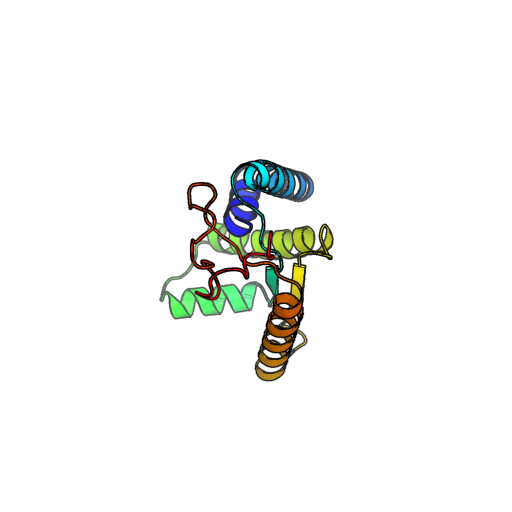5 -8.953 1.00 94.69 108 ALA A O 1
ATOM 843 N N . TRP A 1 109 ? 3.049 -15.761 -7.395 1.00 94.75 109 TRP A N 1
ATOM 844 C CA . TRP A 1 109 ? 3.373 -14.452 -7.966 1.00 94.75 109 TRP A CA 1
ATOM 845 C C . TRP A 1 109 ? 4.861 -14.136 -7.920 1.00 94.75 109 TRP A C 1
ATOM 847 O O . TRP A 1 109 ? 5.400 -13.664 -8.917 1.00 94.75 109 TRP A O 1
ATOM 857 N N . ILE A 1 110 ? 5.547 -14.457 -6.819 1.00 91.31 110 ILE A N 1
ATOM 858 C CA . ILE A 1 110 ? 7.005 -14.304 -6.741 1.00 91.31 110 ILE A CA 1
ATOM 859 C C . ILE A 1 110 ? 7.686 -15.173 -7.802 1.00 91.31 110 ILE A C 1
ATOM 861 O O . ILE A 1 110 ? 8.620 -14.720 -8.461 1.00 91.31 110 ILE A O 1
ATOM 865 N N . HIS A 1 111 ? 7.235 -16.416 -7.989 1.00 88.38 111 HIS A N 1
ATOM 866 C CA . HIS A 1 111 ? 7.835 -17.302 -8.982 1.00 88.38 111 HIS A CA 1
ATOM 867 C C . HIS A 1 111 ? 7.639 -16.782 -10.412 1.00 88.38 111 HIS A C 1
ATOM 869 O O . HIS A 1 111 ? 8.606 -16.729 -11.167 1.00 88.38 111 HIS A O 1
ATOM 875 N N . ASN A 1 112 ? 6.431 -16.320 -10.740 1.00 88.06 112 ASN A N 1
ATOM 876 C CA . ASN A 1 112 ? 6.109 -15.759 -12.052 1.00 88.06 112 ASN A CA 1
ATOM 877 C C . ASN A 1 112 ? 6.827 -14.431 -12.321 1.00 88.06 112 ASN A C 1
ATOM 879 O O . ASN A 1 112 ? 7.289 -14.200 -13.432 1.00 88.06 112 ASN A O 1
ATOM 883 N N . ALA A 1 113 ? 6.960 -13.560 -11.319 1.00 86.69 113 ALA A N 1
ATOM 884 C CA . ALA A 1 113 ? 7.704 -12.315 -11.489 1.00 86.69 113 ALA A CA 1
ATOM 885 C C . ALA A 1 113 ? 9.177 -12.603 -11.802 1.00 86.69 113 ALA A C 1
ATOM 887 O O . ALA A 1 113 ? 9.744 -12.008 -12.709 1.00 86.69 113 ALA A O 1
ATOM 888 N N . ARG A 1 114 ? 9.785 -13.590 -11.129 1.00 77.69 114 ARG A N 1
ATOM 889 C CA . ARG A 1 114 ? 11.202 -13.940 -11.321 1.00 77.69 114 ARG A CA 1
ATOM 890 C C . ARG A 1 114 ? 11.566 -14.390 -12.733 1.00 77.69 114 ARG A C 1
ATOM 892 O O . ARG A 1 114 ? 12.736 -14.272 -13.086 1.00 77.69 114 ARG A O 1
ATOM 899 N N . THR A 1 115 ? 10.638 -14.939 -13.515 1.00 72.06 115 THR A N 1
ATOM 900 C CA . THR A 1 115 ? 10.964 -15.473 -14.848 1.00 72.06 115 THR A CA 1
ATOM 901 C C . THR A 1 115 ? 11.215 -14.389 -15.895 1.00 72.06 115 THR A C 1
ATOM 903 O O . THR A 1 115 ? 11.780 -14.704 -16.935 1.00 72.06 115 THR A O 1
ATOM 906 N N . GLY A 1 116 ? 10.823 -13.138 -15.630 1.00 70.44 116 GLY A N 1
ATOM 907 C CA . GLY A 1 116 ? 10.983 -12.011 -16.556 1.00 70.44 116 GLY A CA 1
ATOM 908 C C . GLY A 1 116 ? 11.945 -10.917 -16.089 1.00 70.44 116 GLY A C 1
ATOM 909 O O . GLY A 1 116 ? 11.961 -9.857 -16.702 1.00 70.44 116 GLY A O 1
ATOM 910 N N . LEU A 1 117 ? 12.699 -11.132 -15.003 1.00 75.88 117 LEU A N 1
ATOM 911 C CA . LEU A 1 117 ? 13.593 -10.111 -14.446 1.00 75.88 117 LEU A CA 1
ATOM 912 C C . LEU A 1 117 ? 15.027 -10.267 -14.946 1.00 75.88 117 LEU A C 1
ATOM 914 O O . LEU A 1 117 ? 15.628 -11.340 -14.826 1.00 75.88 117 LEU A O 1
ATOM 918 N N . ASP A 1 118 ? 15.593 -9.155 -15.406 1.00 75.12 118 ASP A N 1
ATOM 919 C CA . ASP A 1 118 ? 17.010 -9.047 -15.728 1.00 75.12 118 ASP A CA 1
ATOM 920 C C . ASP A 1 118 ? 17.885 -9.042 -14.467 1.00 75.12 118 ASP A C 1
ATOM 922 O O . ASP A 1 118 ? 17.456 -8.772 -13.340 1.00 75.12 118 ASP A O 1
ATOM 926 N N . CYS A 1 119 ? 19.169 -9.354 -14.646 1.00 76.56 119 CYS A N 1
ATOM 927 C CA . CYS A 1 119 ? 20.129 -9.276 -13.553 1.00 76.56 119 CYS A CA 1
ATOM 928 C C . CYS A 1 119 ? 20.383 -7.820 -13.137 1.00 76.56 119 CYS A C 1
ATOM 930 O O . CYS A 1 119 ? 20.896 -7.026 -13.921 1.00 76.56 119 CYS A O 1
ATOM 932 N N . VAL A 1 120 ? 20.125 -7.506 -11.866 1.00 77.06 120 VAL A N 1
ATOM 933 C CA . VAL A 1 120 ? 20.361 -6.176 -11.285 1.00 77.06 120 VAL A CA 1
ATOM 934 C C . VAL A 1 120 ? 21.800 -6.044 -10.783 1.00 77.06 120 VAL A C 1
ATOM 936 O O . VAL A 1 120 ? 22.288 -6.893 -10.031 1.00 77.06 120 VAL A O 1
ATOM 939 N N . ARG A 1 121 ? 22.468 -4.954 -11.161 1.00 75.62 121 ARG A N 1
ATOM 940 C CA . ARG A 1 121 ? 23.802 -4.547 -10.687 1.00 75.62 121 ARG A CA 1
ATOM 941 C C . ARG A 1 121 ? 23.711 -3.158 -10.072 1.00 75.62 121 ARG A C 1
ATOM 943 O O . ARG A 1 121 ? 22.816 -2.397 -10.435 1.00 75.62 121 ARG A O 1
ATOM 950 N N . GLU A 1 122 ? 24.634 -2.819 -9.178 1.00 74.25 122 GLU A N 1
ATOM 951 C CA . GLU A 1 122 ? 24.732 -1.424 -8.750 1.00 74.25 122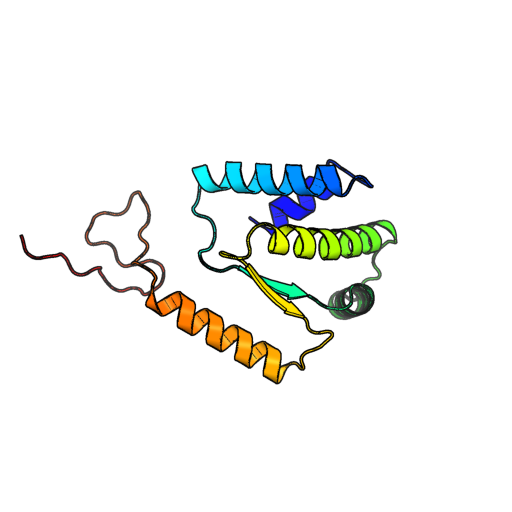 GLU A CA 1
ATOM 952 C C . GLU A 1 122 ? 25.190 -0.541 -9.920 1.00 74.25 122 GLU A C 1
ATOM 954 O O . GLU A 1 122 ? 26.053 -0.963 -10.696 1.00 74.25 122 GLU A O 1
ATOM 959 N N . PRO A 1 123 ? 24.696 0.703 -10.037 1.00 71.19 123 PRO A N 1
ATOM 960 C CA . PRO A 1 123 ? 25.079 1.610 -11.122 1.00 71.19 123 PRO A CA 1
ATOM 961 C C . PRO A 1 123 ? 26.588 1.888 -11.215 1.00 71.19 123 PRO A C 1
ATOM 963 O O . PRO A 1 123 ? 27.098 2.187 -12.289 1.00 71.19 123 PRO A O 1
ATOM 966 N N . TRP A 1 124 ? 27.312 1.792 -10.095 1.00 77.56 124 TRP A N 1
ATOM 967 C CA . TRP A 1 124 ? 28.763 2.007 -10.021 1.00 77.56 124 TRP A CA 1
ATOM 968 C C . TRP A 1 124 ? 29.590 0.719 -10.157 1.00 77.56 124 TRP A C 1
ATOM 970 O O . TRP A 1 124 ? 30.818 0.759 -10.073 1.00 77.56 124 TRP A O 1
ATOM 980 N N . GLN A 1 125 ? 28.949 -0.439 -10.317 1.00 80.19 125 GLN A N 1
ATOM 981 C CA . GLN A 1 125 ? 29.635 -1.716 -10.477 1.00 80.19 125 GLN A CA 1
ATOM 982 C C . GLN A 1 125 ? 30.004 -1.973 -11.945 1.00 80.19 125 GLN A C 1
ATOM 984 O O . GLN A 1 125 ? 29.220 -1.729 -12.858 1.00 80.19 125 GLN A O 1
ATOM 989 N N . GLY A 1 126 ? 31.209 -2.506 -12.177 1.00 76.00 126 GLY A N 1
ATOM 990 C CA . GLY A 1 126 ? 31.679 -2.854 -13.520 1.00 76.00 126 GLY A CA 1
ATOM 991 C C . GLY A 1 126 ? 30.883 -4.004 -14.169 1.00 76.00 126 GLY A C 1
ATOM 992 O O . GLY A 1 126 ? 30.200 -4.759 -13.473 1.00 76.00 126 GLY A O 1
ATOM 993 N N . PRO A 1 127 ? 30.999 -4.200 -15.495 1.00 72.44 127 PRO A N 1
ATOM 994 C CA . PRO A 1 127 ? 30.209 -5.182 -16.249 1.00 72.44 127 PRO A CA 1
ATOM 995 C C . PRO A 1 127 ? 30.409 -6.652 -15.833 1.00 72.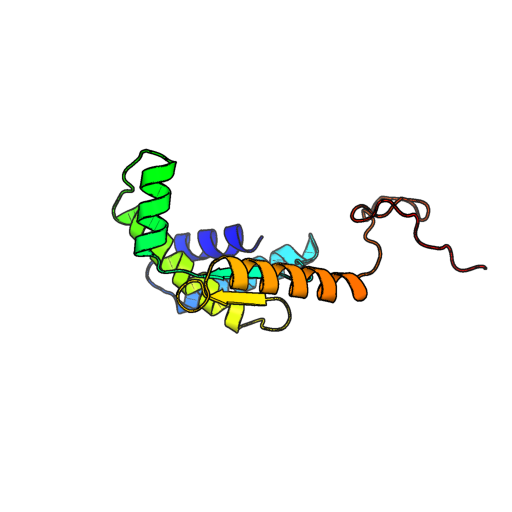44 127 PRO A C 1
ATOM 997 O O . PRO A 1 127 ? 29.580 -7.493 -16.170 1.00 72.44 127 PRO A O 1
ATOM 1000 N N . GLU A 1 128 ? 31.449 -6.973 -15.058 1.00 77.44 128 GLU A N 1
ATOM 1001 C CA . GLU A 1 128 ? 31.679 -8.313 -14.490 1.00 77.44 128 GLU A CA 1
ATOM 1002 C C . GLU A 1 128 ? 31.056 -8.539 -13.103 1.00 77.44 128 GLU A C 1
ATOM 1004 O O . GLU A 1 128 ? 31.210 -9.612 -12.499 1.00 77.44 128 GLU A O 1
ATOM 1009 N N . ALA A 1 129 ? 30.372 -7.530 -12.561 1.00 82.06 129 ALA A N 1
ATOM 1010 C CA . ALA A 1 129 ? 29.757 -7.627 -11.253 1.00 82.06 129 ALA A CA 1
ATOM 1011 C C . ALA A 1 129 ? 28.660 -8.692 -11.224 1.00 82.06 129 ALA A C 1
ATOM 1013 O O . ALA A 1 129 ? 27.877 -8.881 -12.165 1.00 82.06 129 ALA A O 1
ATOM 1014 N N . ARG A 1 130 ? 28.623 -9.408 -10.100 1.00 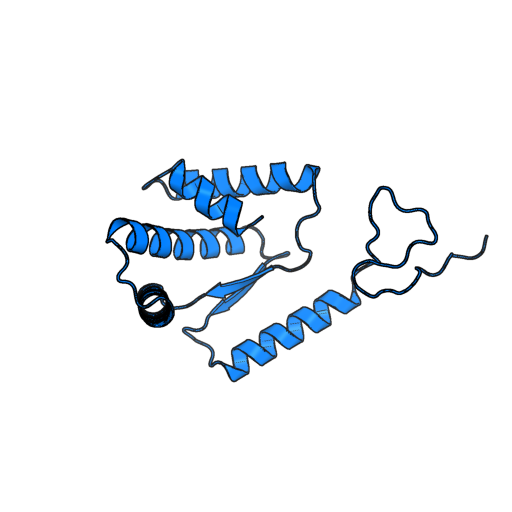81.56 130 ARG A N 1
ATOM 1015 C CA . ARG A 1 130 ? 27.574 -10.378 -9.813 1.00 81.56 130 ARG A CA 1
ATOM 1016 C C . ARG A 1 130 ? 26.267 -9.633 -9.585 1.00 81.56 130 ARG A C 1
ATOM 1018 O O . ARG A 1 130 ? 26.244 -8.596 -8.932 1.00 81.56 130 ARG A O 1
ATOM 1025 N N . CYS A 1 131 ? 25.188 -10.203 -10.096 1.00 81.00 131 CYS A N 1
ATOM 1026 C CA . CYS A 1 131 ? 23.838 -9.753 -9.827 1.00 81.00 131 CYS A CA 1
ATOM 1027 C C . CYS A 1 131 ? 23.598 -9.704 -8.314 1.00 81.00 131 CYS A C 1
ATOM 1029 O O . CYS A 1 131 ? 23.834 -10.700 -7.625 1.00 81.00 131 CYS A O 1
ATOM 1031 N N . MET A 1 132 ? 23.083 -8.585 -7.810 1.00 76.75 132 MET A N 1
ATOM 1032 C CA . MET A 1 132 ? 22.767 -8.427 -6.388 1.00 76.75 132 MET A CA 1
ATOM 1033 C C . MET A 1 132 ? 21.678 -9.393 -5.916 1.00 76.75 132 MET A C 1
ATOM 1035 O O . MET A 1 132 ? 21.657 -9.791 -4.756 1.00 76.75 132 MET A O 1
ATOM 1039 N N . CYS A 1 133 ? 20.779 -9.790 -6.818 1.00 73.06 133 CYS A N 1
ATOM 1040 C CA . CYS A 1 133 ? 19.614 -10.599 -6.476 1.00 73.06 133 CYS A CA 1
ATOM 1041 C C . CYS A 1 133 ? 19.877 -12.109 -6.571 1.00 73.06 133 CYS A C 1
ATOM 1043 O O . CYS A 1 133 ? 19.342 -12.871 -5.773 1.00 73.06 133 CYS A O 1
ATOM 1045 N N . CYS A 1 134 ? 20.673 -12.567 -7.547 1.00 77.19 134 CYS A N 1
ATOM 1046 C CA . CYS A 1 134 ? 20.917 -14.003 -7.760 1.00 77.19 134 CYS A CA 1
ATOM 1047 C C . CYS A 1 134 ? 22.387 -14.432 -7.665 1.00 77.19 134 CYS A C 1
ATOM 1049 O O . CYS A 1 134 ? 22.679 -15.618 -7.799 1.00 77.19 134 CYS A O 1
ATOM 1051 N N . GLY A 1 135 ? 23.324 -13.500 -7.476 1.00 74.25 135 GLY A N 1
ATOM 1052 C CA . GLY A 1 135 ? 24.754 -13.791 -7.339 1.00 74.25 135 GLY A CA 1
ATOM 1053 C C . GLY A 1 135 ? 25.448 -14.286 -8.614 1.00 74.25 135 GLY A C 1
ATOM 1054 O O . GLY A 1 135 ? 26.660 -14.511 -8.594 1.00 74.25 135 GLY A O 1
ATOM 1055 N N . ARG A 1 136 ? 24.718 -14.450 -9.725 1.00 77.31 136 ARG A N 1
ATOM 1056 C CA . ARG A 1 136 ? 25.269 -14.848 -11.028 1.00 77.31 136 ARG A CA 1
ATOM 1057 C C . ARG A 1 136 ? 25.928 -13.659 -11.718 1.00 77.31 136 ARG A C 1
ATOM 1059 O O . ARG A 1 136 ? 25.461 -12.531 -11.583 1.00 77.31 136 ARG A O 1
ATOM 1066 N N . ARG A 1 137 ? 27.003 -13.896 -12.470 1.00 72.69 137 ARG A N 1
ATOM 1067 C CA . ARG A 1 137 ? 27.465 -12.920 -13.468 1.00 72.69 137 ARG A CA 1
ATOM 1068 C C . ARG A 1 137 ? 26.468 -12.953 -14.623 1.00 72.69 137 ARG A C 1
ATOM 1070 O O . ARG A 1 137 ? 26.004 -14.036 -14.963 1.00 72.69 137 ARG A O 1
ATOM 1077 N N . ALA A 1 138 ? 26.098 -11.794 -15.163 1.00 64.44 138 ALA A N 1
ATOM 1078 C CA . ALA A 1 138 ? 25.312 -11.811 -16.396 1.00 64.44 138 ALA A CA 1
ATOM 1079 C C . ALA A 1 138 ? 26.201 -12.366 -17.510 1.00 64.44 138 ALA A C 1
ATOM 1081 O O . ALA A 1 138 ? 27.394 -12.043 -17.541 1.00 64.44 138 ALA A O 1
ATOM 1082 N N . ASP A 1 139 ? 25.630 -13.201 -18.372 1.00 61.50 139 ASP A N 1
ATOM 1083 C CA . ASP A 1 139 ? 26.342 -13.742 -19.519 1.00 61.50 139 ASP A CA 1
ATOM 1084 C C . ASP A 1 139 ? 26.817 -12.566 -20.379 1.00 61.50 139 ASP A C 1
ATOM 1086 O O . ASP A 1 139 ? 26.019 -11.764 -20.868 1.00 61.50 139 ASP A O 1
ATOM 1090 N N . LEU A 1 140 ? 28.138 -12.405 -20.491 1.00 55.47 140 LEU A N 1
ATOM 1091 C CA . LEU A 1 140 ? 28.722 -11.480 -21.452 1.00 55.47 140 LEU A CA 1
ATOM 1092 C C . LEU A 1 140 ? 28.352 -12.030 -22.828 1.00 55.47 140 LEU A C 1
ATOM 1094 O O . LEU A 1 140 ? 28.831 -13.100 -23.206 1.00 55.47 140 LEU A O 1
ATOM 1098 N N . ALA A 1 141 ? 27.470 -11.338 -23.551 1.00 47.88 141 ALA A N 1
ATOM 1099 C CA . ALA A 1 141 ? 27.235 -11.659 -24.950 1.00 47.88 141 ALA A CA 1
ATOM 1100 C C . ALA A 1 141 ? 28.597 -11.649 -25.677 1.00 47.88 141 ALA A C 1
ATOM 1102 O O . ALA A 1 141 ? 29.382 -10.720 -25.452 1.00 47.88 141 ALA A O 1
ATOM 1103 N N . PRO A 1 142 ? 28.926 -12.684 -26.473 1.00 41.25 142 PRO A N 1
ATOM 1104 C CA . PRO A 1 142 ? 30.194 -12.728 -27.187 1.00 41.25 142 PRO A CA 1
ATOM 1105 C C . PRO A 1 142 ? 30.273 -11.558 -28.177 1.00 41.25 142 PRO A C 1
ATOM 1107 O O . PRO A 1 142 ? 29.261 -11.180 -28.770 1.00 41.25 142 PRO A O 1
ATOM 1110 N N . ALA A 1 143 ? 31.473 -10.981 -28.273 1.00 45.94 143 ALA A N 1
ATOM 1111 C CA . ALA A 1 143 ? 31.806 -9.808 -29.082 1.00 45.94 143 ALA A CA 1
ATOM 1112 C C . ALA A 1 143 ? 31.662 -10.039 -30.592 1.00 45.94 143 ALA A C 1
ATOM 1114 O O . ALA A 1 143 ? 31.882 -11.191 -31.037 1.00 45.94 143 ALA A O 1
#

Organism: NCBI:txid1188745

Sequence (143 aa):
MDTTAVCQALLLHPDTPGSALETARALLDFASAYRPLPDLTILITDDAHAAIARTQQRDQRVLTSEQARLMEEACALYERLATTDPARYRVVDRRTVDERQAAELVRAWIHNARTGLDCVREPWQGPEARCMCCGRRADLAPA